Protein AF-A0A1S3QJK7-F1 (afdb_monomer)

pLDDT: mean 72.81, std 13.1, range [38.38, 88.44]

Foldseek 3Di:
DDQCDVVCCVPPLLVVLLVLLVCLLPDDPPPPPPDDVVSLLVSLVSCVVNVNLVVSVVVVVVSLVVSVVVLVVVLVPDDPVCSVVSVVVSVVSNVSSCVVVVVSVCSSVVVNVVVVVVVVVPD

Radius of gyration: 17.26 Å; Cα contacts (8 Å, |Δi|>4): 47; chains: 1; bounding box: 42×27×57 Å

Sequence (123 aa):
MNAMTEEDYRTTYWPNLEKAIDHLLIQNPMDHISISYEQIYSYVYKCVCQQHSELLYKDLMLKITTHLQQVSSDLQIVPQGNFIEYFNIALTQYTDALQCIVPVFIYMVCILMKCSSFEYSFH

Mean predicted aligned error: 9.98 Å

Secondary structure (DSSP, 8-state):
--PPPHHHIIIIIHHHHHHHHHHHHHS-TTS-----HHHHHHHHHHHHHTT-HHHHHHHHHHHHHHHHHHHHHHHHHS-TTTHHHHHHHHHHHHHHHHHHHHHHHHHHHHHHHHHHHHHTT--

Structure (mmCIF, N/CA/C/O backbone):
data_AF-A0A1S3QJK7-F1
#
_entry.id   AF-A0A1S3QJK7-F1
#
loop_
_atom_site.group_PDB
_atom_site.id
_atom_site.type_symbol
_atom_site.label_atom_id
_atom_site.label_alt_id
_atom_site.label_comp_id
_atom_site.label_asym_id
_atom_site.label_entity_id
_atom_site.label_seq_id
_atom_site.pdbx_PDB_ins_code
_atom_site.Cartn_x
_atom_site.Cartn_y
_atom_site.Cartn_z
_atom_site.occupancy
_atom_site.B_iso_or_equiv
_atom_site.auth_seq_id
_atom_site.auth_comp_id
_atom_site.auth_asym_id
_atom_site.auth_atom_id
_atom_site.pdbx_PDB_model_num
ATOM 1 N N . MET A 1 1 ? 22.756 -3.955 -20.286 1.00 39.00 1 MET A N 1
ATOM 2 C CA . MET A 1 1 ? 21.489 -3.377 -19.793 1.00 39.00 1 MET A CA 1
ATOM 3 C C . MET A 1 1 ? 21.049 -4.306 -18.674 1.00 39.00 1 MET A C 1
ATOM 5 O O . MET A 1 1 ? 20.713 -5.441 -18.976 1.00 39.00 1 MET A O 1
ATOM 9 N N . ASN A 1 2 ? 21.269 -3.931 -17.408 1.00 48.62 2 ASN A N 1
ATOM 10 C CA . ASN A 1 2 ? 21.102 -4.862 -16.284 1.00 48.62 2 ASN A CA 1
ATOM 11 C C . ASN A 1 2 ? 19.617 -5.191 -16.128 1.00 48.62 2 ASN A C 1
ATOM 13 O O . ASN A 1 2 ? 18.825 -4.318 -15.772 1.00 48.62 2 ASN A O 1
ATOM 17 N N . ALA A 1 3 ? 19.257 -6.429 -16.462 1.00 58.03 3 ALA A N 1
ATOM 18 C CA . ALA A 1 3 ? 17.964 -6.992 -16.125 1.00 58.03 3 ALA A CA 1
ATOM 19 C C . ALA A 1 3 ? 17.818 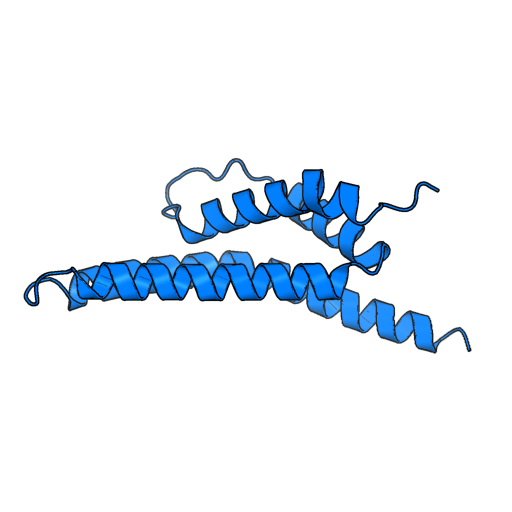-6.921 -14.602 1.00 58.03 3 ALA A C 1
ATOM 21 O O . ALA A 1 3 ? 18.713 -7.353 -13.876 1.00 58.03 3 ALA A O 1
ATOM 22 N N . MET A 1 4 ? 16.738 -6.304 -14.136 1.00 65.38 4 MET A N 1
ATOM 23 C CA . MET A 1 4 ? 16.419 -6.272 -12.715 1.00 65.38 4 MET A CA 1
ATOM 24 C C . MET A 1 4 ? 15.956 -7.677 -12.350 1.00 65.38 4 MET A C 1
ATOM 26 O O . MET A 1 4 ? 14.989 -8.174 -12.930 1.00 65.38 4 MET A O 1
ATOM 30 N N . THR A 1 5 ? 16.677 -8.343 -11.457 1.00 73.38 5 THR A N 1
ATOM 31 C CA . THR A 1 5 ? 16.279 -9.675 -11.004 1.00 73.38 5 THR A CA 1
ATOM 32 C C . THR A 1 5 ? 15.060 -9.560 -10.091 1.00 73.38 5 THR A C 1
ATOM 34 O O . THR A 1 5 ? 14.844 -8.541 -9.429 1.00 73.38 5 THR A O 1
ATOM 37 N N . GLU A 1 6 ? 14.259 -10.622 -10.020 1.00 67.44 6 GLU A N 1
ATOM 38 C CA . GLU A 1 6 ? 13.140 -10.703 -9.071 1.00 67.44 6 GLU A CA 1
ATOM 39 C C . GLU A 1 6 ? 13.619 -10.502 -7.617 1.00 67.44 6 GLU A C 1
ATOM 41 O O . GLU A 1 6 ? 12.903 -9.971 -6.767 1.00 67.44 6 GLU A O 1
ATOM 46 N N . GLU A 1 7 ? 14.868 -10.870 -7.333 1.00 76.19 7 GLU A N 1
ATOM 47 C CA . GLU A 1 7 ? 15.509 -10.675 -6.035 1.00 76.19 7 GLU A CA 1
ATOM 48 C C . GLU A 1 7 ? 15.737 -9.189 -5.717 1.00 76.19 7 GLU A C 1
ATOM 50 O O . GLU A 1 7 ? 15.391 -8.741 -4.622 1.00 76.19 7 GLU A O 1
ATOM 55 N N . ASP A 1 8 ? 16.205 -8.389 -6.681 1.00 77.81 8 ASP A N 1
ATOM 56 C CA . ASP A 1 8 ? 16.309 -6.933 -6.520 1.00 77.81 8 ASP A CA 1
ATOM 57 C C . ASP A 1 8 ? 14.927 -6.311 -6.284 1.00 77.81 8 ASP A C 1
ATOM 59 O O . ASP A 1 8 ? 14.767 -5.448 -5.413 1.00 77.81 8 ASP A O 1
ATOM 63 N N . TYR A 1 9 ? 13.905 -6.778 -7.017 1.00 79.44 9 TYR A N 1
ATOM 64 C CA . TYR A 1 9 ? 12.518 -6.351 -6.818 1.00 79.44 9 TYR A CA 1
ATOM 65 C C . TYR A 1 9 ? 12.068 -6.570 -5.371 1.00 79.44 9 TYR A C 1
ATOM 67 O O . TYR A 1 9 ? 11.653 -5.614 -4.713 1.00 79.44 9 TYR A O 1
ATOM 75 N N . ARG A 1 10 ? 12.209 -7.795 -4.854 1.00 77.94 10 ARG A N 1
ATOM 76 C CA . ARG A 1 10 ? 11.738 -8.167 -3.509 1.00 77.94 10 ARG A CA 1
ATOM 77 C C . ARG A 1 10 ? 12.536 -7.517 -2.384 1.00 77.94 10 ARG A C 1
ATOM 79 O O . ARG A 1 10 ? 11.975 -7.253 -1.326 1.00 77.94 10 ARG A O 1
ATOM 86 N N . THR A 1 11 ? 13.827 -7.274 -2.587 1.00 79.38 11 THR A N 1
ATOM 87 C CA . THR A 1 11 ? 14.719 -6.771 -1.528 1.00 79.38 11 THR A CA 1
ATOM 88 C C . THR A 1 11 ? 14.808 -5.251 -1.487 1.00 79.38 11 THR A C 1
ATOM 90 O O . THR A 1 11 ? 14.997 -4.680 -0.414 1.00 79.38 11 THR A O 1
ATOM 93 N N . THR A 1 12 ? 14.656 -4.587 -2.635 1.00 78.19 12 THR A N 1
ATOM 94 C CA . THR A 1 12 ? 14.967 -3.158 -2.763 1.00 78.19 12 THR A CA 1
ATOM 95 C C . THR A 1 12 ? 13.778 -2.342 -3.248 1.00 78.19 12 THR A C 1
ATOM 97 O O . THR A 1 12 ? 13.494 -1.288 -2.687 1.00 78.19 12 THR A O 1
ATOM 100 N N . TYR A 1 13 ? 13.054 -2.792 -4.271 1.00 78.25 13 TYR A N 1
ATOM 101 C CA . TYR A 1 13 ? 12.014 -1.963 -4.891 1.00 78.25 13 TYR A CA 1
ATOM 102 C C . TYR A 1 13 ? 10.671 -2.085 -4.174 1.00 78.25 13 TYR A C 1
ATOM 104 O O . TYR A 1 13 ? 10.114 -1.072 -3.747 1.00 78.25 13 TYR A O 1
ATOM 112 N N . TRP A 1 14 ? 10.188 -3.315 -3.991 1.00 81.88 14 TRP A N 1
ATOM 113 C CA . TRP A 1 14 ? 8.925 -3.591 -3.317 1.00 81.88 14 TRP A CA 1
ATOM 114 C C . TRP A 1 14 ? 8.898 -3.064 -1.876 1.00 81.88 14 TRP A C 1
ATOM 116 O O . TRP A 1 14 ? 7.974 -2.321 -1.577 1.00 81.88 14 TRP A O 1
ATOM 126 N N . PRO A 1 15 ? 9.900 -3.292 -1.002 1.00 83.88 15 PRO A N 1
ATOM 127 C CA . PRO A 1 15 ? 9.832 -2.816 0.384 1.00 83.88 15 PRO A CA 1
ATOM 128 C C . PRO A 1 15 ? 9.786 -1.289 0.505 1.00 83.88 15 PRO A C 1
ATOM 130 O O . PRO A 1 15 ? 9.200 -0.753 1.442 1.00 83.88 15 PRO A O 1
ATOM 133 N N . ASN A 1 16 ? 10.409 -0.568 -0.432 1.00 82.06 16 ASN A N 1
ATOM 134 C CA . ASN A 1 16 ? 10.358 0.894 -0.466 1.00 82.06 16 ASN A CA 1
ATOM 135 C C . ASN A 1 16 ? 8.992 1.400 -0.952 1.00 82.06 16 ASN A C 1
ATOM 137 O O . ASN A 1 16 ? 8.459 2.353 -0.384 1.00 82.06 16 ASN A O 1
ATOM 141 N N . LEU A 1 17 ? 8.413 0.744 -1.963 1.00 79.50 17 LEU A N 1
ATOM 142 C CA . LEU A 1 17 ? 7.039 0.984 -2.414 1.00 79.50 17 LEU A CA 1
ATOM 143 C C . LEU A 1 17 ? 6.036 0.672 -1.301 1.00 79.50 17 LEU A C 1
ATOM 145 O O . LEU A 1 17 ? 5.197 1.506 -0.984 1.00 79.50 17 LEU A O 1
ATOM 149 N N . GLU A 1 18 ? 6.162 -0.492 -0.674 1.00 82.38 18 GLU A N 1
ATOM 150 C CA . GLU A 1 18 ? 5.304 -0.965 0.405 1.00 82.38 18 GLU A CA 1
ATOM 151 C C . GLU A 1 18 ? 5.316 0.005 1.582 1.00 82.38 18 GLU A C 1
ATOM 153 O O . GLU A 1 18 ? 4.250 0.416 2.026 1.00 82.38 18 GLU A O 1
ATOM 158 N N . LYS A 1 19 ? 6.499 0.449 2.029 1.00 81.12 19 LYS A N 1
ATOM 159 C CA . LYS A 1 19 ? 6.608 1.484 3.065 1.00 81.12 19 LYS A CA 1
ATOM 160 C C . LYS A 1 19 ? 5.910 2.770 2.649 1.00 81.12 19 LYS A C 1
ATOM 162 O O . LYS A 1 19 ? 5.209 3.362 3.460 1.00 81.12 19 LYS A O 1
ATOM 167 N N . ALA A 1 20 ? 6.082 3.206 1.403 1.00 78.94 20 ALA A N 1
ATOM 168 C CA . ALA A 1 20 ? 5.413 4.406 0.921 1.00 78.94 20 ALA A CA 1
ATOM 169 C C . ALA A 1 20 ? 3.883 4.262 0.948 1.00 78.94 20 ALA A C 1
ATOM 171 O O . ALA A 1 20 ? 3.188 5.183 1.365 1.00 78.94 20 ALA A O 1
ATOM 172 N N . ILE A 1 21 ? 3.365 3.099 0.558 1.00 79.50 21 ILE A N 1
ATOM 173 C CA . ILE A 1 21 ? 1.933 2.787 0.585 1.00 79.50 21 ILE A CA 1
ATOM 174 C C . ILE A 1 21 ? 1.420 2.678 2.022 1.00 79.50 21 ILE A C 1
ATOM 176 O O . ILE A 1 21 ? 0.358 3.211 2.314 1.00 79.50 21 ILE A O 1
ATOM 180 N N . ASP A 1 22 ? 2.172 2.050 2.927 1.00 80.94 22 ASP A N 1
ATOM 181 C CA . ASP A 1 22 ? 1.844 2.005 4.356 1.00 80.94 22 ASP A CA 1
ATOM 182 C C . ASP A 1 22 ? 1.750 3.407 4.943 1.00 80.94 22 ASP A C 1
ATOM 184 O O . ASP A 1 22 ? 0.790 3.726 5.637 1.00 80.94 22 ASP A O 1
ATOM 188 N N . HIS A 1 23 ? 2.711 4.269 4.616 1.00 77.44 23 HIS A N 1
ATOM 189 C CA . HIS A 1 23 ? 2.660 5.670 5.004 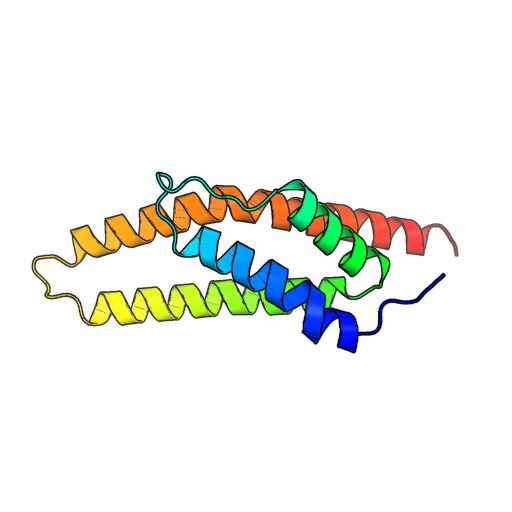1.00 77.44 23 HIS A CA 1
ATOM 190 C C . HIS A 1 23 ? 1.411 6.362 4.449 1.00 77.44 23 HIS A C 1
ATOM 192 O O . HIS A 1 23 ? 0.746 7.059 5.202 1.00 77.44 23 HIS A O 1
ATOM 198 N N . LEU A 1 24 ? 1.036 6.129 3.187 1.00 75.19 24 LEU A N 1
ATOM 199 C CA . LEU A 1 24 ? -0.196 6.686 2.612 1.00 75.19 24 LEU A CA 1
ATOM 200 C C . LEU A 1 24 ? -1.473 6.146 3.276 1.00 75.19 24 LEU A C 1
ATOM 202 O O . LEU A 1 24 ? -2.437 6.890 3.401 1.00 75.19 24 LEU A O 1
ATOM 206 N N . LEU A 1 25 ? -1.491 4.873 3.683 1.00 72.44 25 LEU A N 1
ATOM 207 C CA . LEU A 1 25 ? -2.642 4.216 4.316 1.00 72.44 25 LEU A CA 1
ATOM 208 C C . LEU A 1 25 ? -2.802 4.576 5.800 1.00 72.44 25 LEU A C 1
ATOM 210 O O . LEU A 1 25 ? -3.915 4.551 6.315 1.00 72.44 25 LEU A O 1
ATOM 214 N N . ILE A 1 26 ? -1.699 4.864 6.496 1.00 73.38 26 ILE A N 1
ATOM 215 C CA . ILE A 1 26 ? -1.675 5.073 7.951 1.00 73.38 26 ILE A CA 1
ATOM 216 C C . ILE A 1 26 ? -1.571 6.562 8.311 1.00 73.38 26 ILE A C 1
ATOM 218 O O . ILE A 1 26 ? -2.091 6.971 9.352 1.00 73.38 26 ILE A O 1
ATOM 222 N N . GLN A 1 27 ? -0.890 7.389 7.507 1.00 63.25 27 GLN A N 1
ATOM 223 C CA . GLN A 1 27 ? -0.687 8.793 7.868 1.00 63.25 27 GLN A CA 1
ATOM 224 C C . GLN A 1 27 ? -1.914 9.656 7.606 1.00 63.25 27 GLN A C 1
ATOM 226 O O . GLN A 1 27 ? -2.553 9.633 6.560 1.00 63.25 27 GLN A O 1
ATOM 231 N N . ASN A 1 28 ? -2.171 10.497 8.601 1.00 52.28 28 ASN A N 1
ATOM 232 C CA . ASN A 1 28 ? -3.133 11.578 8.559 1.00 52.28 28 ASN A CA 1
ATOM 233 C C . ASN A 1 28 ? -2.643 12.641 7.546 1.00 52.28 28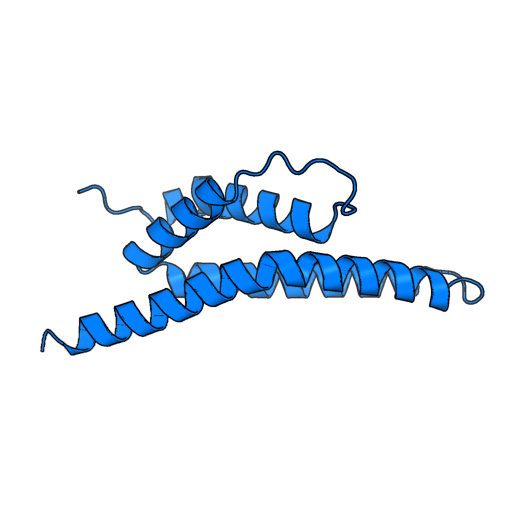 ASN A C 1
ATOM 235 O O . ASN A 1 28 ? -1.455 12.974 7.587 1.00 52.28 28 ASN A O 1
ATOM 239 N N . PRO A 1 29 ? -3.504 13.223 6.687 1.00 48.22 29 PRO A N 1
ATOM 240 C CA . PRO A 1 29 ? -3.141 14.216 5.658 1.00 48.22 29 PRO A CA 1
ATOM 241 C C . PRO A 1 29 ? -2.346 15.451 6.134 1.00 48.22 29 PRO A C 1
ATOM 243 O O . PRO A 1 29 ? -1.868 16.232 5.314 1.00 48.22 29 PRO A O 1
ATOM 246 N N . MET A 1 30 ? -2.201 15.647 7.447 1.00 48.66 30 MET A N 1
ATOM 247 C CA . MET A 1 30 ? -1.444 16.739 8.064 1.00 48.66 30 MET A CA 1
ATOM 248 C C . MET A 1 30 ? 0.057 16.463 8.229 1.00 48.66 30 MET A C 1
ATOM 250 O O . MET A 1 30 ? 0.822 17.416 8.393 1.00 48.66 30 MET A O 1
ATOM 254 N N . ASP A 1 31 ? 0.500 15.204 8.184 1.00 52.03 31 ASP A N 1
ATOM 255 C CA . ASP A 1 31 ? 1.929 14.896 8.216 1.00 52.03 31 ASP A CA 1
ATOM 256 C C . ASP A 1 31 ? 2.526 15.151 6.829 1.00 52.03 31 ASP A C 1
ATOM 258 O O . ASP A 1 31 ? 2.113 14.557 5.836 1.00 52.03 31 ASP A O 1
ATOM 262 N N . HIS A 1 32 ? 3.507 16.054 6.747 1.00 48.62 32 HIS A N 1
ATOM 263 C CA . HIS A 1 32 ? 4.249 16.314 5.516 1.00 48.62 32 HIS A CA 1
ATOM 264 C C . HIS A 1 32 ? 4.920 15.022 5.031 1.00 48.62 32 HIS A C 1
ATOM 266 O O . HIS A 1 32 ? 5.976 14.614 5.521 1.00 48.62 32 HIS A O 1
ATOM 272 N N . ILE A 1 33 ? 4.296 14.385 4.044 1.00 53.94 33 ILE A N 1
ATOM 273 C CA . ILE A 1 33 ? 4.820 13.207 3.368 1.00 53.94 33 ILE A CA 1
ATOM 274 C C . ILE A 1 33 ? 6.147 13.604 2.706 1.00 53.94 33 ILE A C 1
ATOM 276 O O . ILE A 1 33 ? 6.175 14.314 1.706 1.00 53.94 33 ILE A O 1
ATOM 280 N N . SER A 1 34 ? 7.268 13.126 3.252 1.00 53.88 34 SER A N 1
ATOM 281 C CA . SER A 1 34 ? 8.592 13.241 2.611 1.00 53.88 34 SER A CA 1
ATOM 282 C C . SER A 1 34 ? 8.805 12.186 1.518 1.00 53.88 34 SER A C 1
ATOM 284 O O . SER A 1 34 ? 9.921 11.984 1.041 1.00 53.88 34 SER A O 1
ATOM 286 N N . ILE A 1 35 ? 7.745 11.482 1.114 1.00 61.06 35 ILE A N 1
ATOM 287 C CA . ILE A 1 35 ? 7.798 10.538 0.004 1.00 61.06 35 ILE A CA 1
ATOM 288 C C . ILE A 1 35 ? 7.678 11.329 -1.293 1.00 61.06 35 ILE A C 1
ATOM 290 O O . ILE A 1 35 ? 6.656 11.941 -1.595 1.00 61.06 35 ILE A O 1
ATOM 294 N N . SER A 1 36 ? 8.747 11.302 -2.080 1.00 69.62 36 SER A N 1
ATOM 295 C CA . SER A 1 36 ? 8.753 11.907 -3.406 1.00 69.62 36 SER A CA 1
ATOM 296 C C . SER A 1 36 ? 7.914 11.046 -4.352 1.00 69.62 36 SER A C 1
ATOM 298 O O . SER A 1 36 ? 8.318 9.934 -4.692 1.00 69.62 36 SER A O 1
ATOM 300 N N . TYR A 1 37 ? 6.769 11.556 -4.814 1.00 68.12 37 TYR A N 1
ATOM 301 C CA . TYR A 1 37 ? 5.935 10.883 -5.822 1.00 68.12 37 TYR A CA 1
ATOM 302 C C . TYR A 1 37 ? 6.747 10.452 -7.055 1.00 68.12 37 TYR A C 1
ATOM 304 O O . TYR A 1 37 ? 6.534 9.368 -7.592 1.00 68.12 37 TYR A O 1
ATOM 312 N N . GLU A 1 38 ? 7.745 11.244 -7.455 1.00 69.62 38 GLU A N 1
ATOM 313 C CA . GLU A 1 38 ? 8.682 10.912 -8.537 1.00 69.62 38 GLU A CA 1
ATOM 314 C C . GLU A 1 38 ? 9.430 9.588 -8.317 1.00 69.62 38 GLU A C 1
ATOM 316 O O . GLU A 1 38 ? 9.665 8.843 -9.272 1.00 69.62 38 GLU A O 1
ATOM 321 N N . GLN A 1 39 ? 9.777 9.258 -7.068 1.00 71.94 39 GLN A N 1
ATOM 322 C CA . GLN A 1 39 ? 10.424 7.987 -6.744 1.00 71.94 39 GLN A CA 1
ATOM 323 C C . GLN A 1 39 ? 9.449 6.818 -6.872 1.00 71.94 39 GLN A C 1
ATOM 325 O O . GLN A 1 39 ? 9.816 5.804 -7.463 1.00 71.94 39 GLN A O 1
ATOM 330 N N . ILE A 1 40 ? 8.204 6.974 -6.404 1.00 76.56 40 ILE A N 1
ATOM 331 C CA . ILE A 1 40 ? 7.156 5.953 -6.574 1.00 76.56 40 ILE A CA 1
ATOM 332 C C . ILE A 1 40 ? 6.954 5.668 -8.066 1.00 76.56 40 ILE A C 1
ATOM 334 O O . ILE A 1 40 ? 7.035 4.514 -8.487 1.00 76.56 40 ILE A O 1
ATOM 338 N N . TYR A 1 41 ? 6.783 6.711 -8.885 1.00 74.44 41 TYR A N 1
ATOM 339 C CA . TYR A 1 41 ? 6.628 6.556 -10.334 1.00 74.44 41 TYR A CA 1
ATOM 340 C C . TYR A 1 41 ? 7.850 5.899 -10.985 1.00 74.44 41 TYR A C 1
ATOM 342 O O . TYR A 1 41 ? 7.695 5.016 -11.828 1.00 74.44 41 TYR A O 1
ATOM 350 N N . SER A 1 42 ? 9.062 6.269 -10.564 1.00 77.31 42 SER A N 1
ATOM 351 C CA . SER A 1 42 ? 10.303 5.672 -11.075 1.00 77.31 42 SER A CA 1
ATOM 352 C C . SER A 1 42 ? 10.418 4.182 -10.741 1.00 77.31 42 SER A C 1
ATOM 354 O O . SER A 1 42 ? 10.848 3.394 -11.586 1.00 77.31 42 SER A O 1
ATOM 356 N N . TYR A 1 43 ? 10.034 3.776 -9.528 1.00 76.62 43 TYR A N 1
ATOM 357 C CA . TYR A 1 43 ? 10.041 2.370 -9.121 1.00 76.62 43 TYR A CA 1
ATOM 358 C C . TYR A 1 43 ? 8.988 1.560 -9.866 1.00 76.62 43 TYR A C 1
ATOM 360 O O . TYR A 1 43 ? 9.309 0.497 -10.398 1.00 76.62 43 TYR A O 1
ATOM 368 N N . VAL A 1 44 ? 7.774 2.094 -9.985 1.00 76.12 44 VAL A N 1
ATOM 369 C CA . VAL A 1 44 ? 6.698 1.481 -10.767 1.00 76.12 44 VAL A CA 1
ATOM 370 C C . VAL A 1 44 ? 7.130 1.278 -12.219 1.00 76.12 44 VAL A C 1
ATOM 372 O O . VAL A 1 44 ? 7.025 0.169 -12.738 1.00 76.12 44 VAL A O 1
ATOM 375 N N . TYR A 1 45 ? 7.684 2.311 -12.857 1.00 74.75 45 TYR A N 1
ATOM 376 C CA . TYR A 1 45 ? 8.156 2.233 -14.239 1.00 74.75 45 TYR A CA 1
ATOM 377 C C . TYR A 1 45 ? 9.208 1.133 -14.426 1.00 74.75 45 TYR A C 1
ATOM 379 O O . TYR A 1 45 ? 9.087 0.306 -15.329 1.00 74.75 45 TYR A O 1
ATOM 387 N N . LYS A 1 46 ? 10.204 1.064 -13.532 1.00 76.25 46 LYS A N 1
ATOM 388 C CA . LYS A 1 46 ? 11.230 0.011 -13.565 1.00 76.25 46 LYS A CA 1
ATOM 389 C C . LYS A 1 46 ? 10.632 -1.390 -13.415 1.00 76.25 46 LYS A C 1
ATOM 391 O O . LYS A 1 46 ? 11.023 -2.275 -14.168 1.00 76.25 46 LYS A O 1
ATOM 396 N N . CYS A 1 47 ? 9.677 -1.584 -12.505 1.00 73.75 47 CYS A N 1
ATOM 397 C CA . CYS A 1 47 ? 9.028 -2.884 -12.307 1.00 73.75 47 CYS A CA 1
ATOM 398 C C . CYS A 1 47 ? 8.216 -3.311 -13.540 1.00 73.75 47 CYS A C 1
ATOM 400 O O . CYS A 1 47 ? 8.254 -4.479 -13.928 1.00 73.75 47 CYS A O 1
ATOM 402 N N . VAL A 1 48 ? 7.528 -2.370 -14.197 1.00 71.81 48 VAL A N 1
ATOM 403 C CA . VAL A 1 48 ? 6.734 -2.660 -15.401 1.00 71.81 48 VAL A CA 1
ATOM 404 C C . VAL A 1 48 ? 7.622 -2.956 -16.612 1.00 71.81 48 VAL A C 1
ATOM 406 O O . VAL A 1 48 ? 7.384 -3.943 -17.303 1.00 71.81 48 VAL A O 1
ATOM 409 N N . CYS A 1 49 ? 8.686 -2.177 -16.840 1.00 69.31 49 CYS A N 1
ATOM 410 C CA . CYS A 1 49 ? 9.639 -2.436 -17.928 1.00 69.31 49 CYS A CA 1
ATOM 411 C C . CYS A 1 49 ? 10.345 -3.795 -17.818 1.00 69.31 49 CYS A C 1
ATOM 413 O O . CYS A 1 49 ? 10.856 -4.293 -18.814 1.00 69.31 49 CYS A O 1
ATOM 415 N N . GLN A 1 50 ? 10.399 -4.377 -16.620 1.00 69.25 50 GLN A N 1
ATOM 416 C CA . GLN A 1 50 ? 11.081 -5.641 -16.341 1.00 69.25 50 GLN A CA 1
ATOM 417 C C . GLN A 1 50 ? 10.095 -6.823 -16.233 1.00 69.25 50 GLN A C 1
ATOM 419 O O . GLN A 1 50 ? 10.460 -7.841 -15.662 1.00 69.25 50 GLN A O 1
ATOM 424 N N . GLN A 1 51 ? 8.851 -6.697 -16.722 1.00 69.62 51 GLN A N 1
ATOM 425 C CA . GLN A 1 51 ? 7.793 -7.731 -16.666 1.00 69.62 51 GLN A CA 1
ATOM 426 C C . GLN A 1 51 ? 7.366 -8.186 -15.248 1.00 69.62 51 GLN A C 1
ATOM 428 O O . GLN A 1 51 ? 6.706 -9.207 -15.092 1.00 69.62 51 GLN A O 1
ATOM 433 N N . HIS A 1 52 ? 7.654 -7.409 -14.197 1.00 72.25 52 HIS A N 1
ATOM 434 C CA . HIS A 1 52 ? 7.230 -7.707 -12.814 1.00 72.25 52 HIS A CA 1
ATOM 435 C C . HIS A 1 52 ? 5.910 -7.015 -12.429 1.00 72.25 52 HIS A C 1
ATOM 437 O O . HIS A 1 52 ? 5.568 -6.873 -11.256 1.00 72.25 52 HIS A O 1
ATOM 443 N N . SER A 1 53 ? 5.162 -6.538 -13.418 1.00 71.00 53 SER A N 1
ATOM 444 C CA . SER A 1 53 ? 3.937 -5.764 -13.236 1.00 71.00 53 SER A CA 1
ATOM 445 C C . SER A 1 53 ? 2.801 -6.562 -12.594 1.00 71.00 53 SER A C 1
ATOM 447 O O . SER A 1 53 ? 2.095 -6.022 -11.743 1.00 71.00 53 SER A O 1
ATOM 449 N N . GLU A 1 54 ? 2.639 -7.836 -12.958 1.00 74.12 54 GLU A N 1
ATOM 450 C CA . GLU A 1 54 ? 1.638 -8.723 -12.351 1.00 74.12 54 GLU A CA 1
ATOM 451 C C . GLU A 1 54 ? 1.936 -8.987 -10.873 1.00 74.12 54 GLU A C 1
ATOM 453 O O . GLU A 1 54 ? 1.031 -8.942 -10.038 1.00 74.12 54 GLU A O 1
ATOM 458 N N . LEU A 1 55 ? 3.212 -9.215 -10.544 1.00 79.12 55 LEU A N 1
ATOM 459 C CA . LEU A 1 55 ? 3.663 -9.419 -9.170 1.00 79.12 55 LEU A CA 1
ATOM 460 C C . LEU A 1 55 ? 3.410 -8.161 -8.334 1.00 79.12 55 LEU A C 1
ATOM 462 O O . LEU A 1 55 ? 2.793 -8.247 -7.278 1.00 79.12 55 LEU A O 1
ATOM 466 N N . LEU A 1 56 ? 3.780 -6.993 -8.864 1.00 79.62 56 LEU A N 1
ATOM 467 C CA . LEU A 1 56 ? 3.549 -5.706 -8.215 1.00 79.62 56 LEU A CA 1
ATOM 468 C C . LEU A 1 56 ? 2.058 -5.421 -8.000 1.00 79.62 56 LEU A C 1
ATOM 470 O O . LEU A 1 56 ? 1.673 -4.986 -6.918 1.00 79.62 56 LEU A O 1
ATOM 474 N N . TYR A 1 57 ? 1.198 -5.732 -8.974 1.00 79.12 57 TYR A N 1
ATOM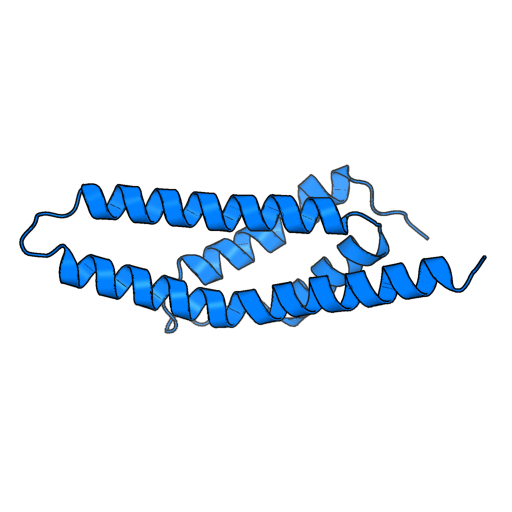 475 C CA . TYR A 1 57 ? -0.252 -5.611 -8.798 1.00 79.12 57 TYR A CA 1
ATOM 476 C C . TYR A 1 57 ? -0.784 -6.562 -7.716 1.00 79.12 57 TYR A C 1
ATOM 478 O O . TYR A 1 57 ? -1.598 -6.159 -6.883 1.00 79.12 57 TYR A O 1
ATOM 486 N N . LYS A 1 58 ? -0.310 -7.813 -7.695 1.00 82.38 58 LYS A N 1
ATOM 487 C CA . LYS A 1 58 ? -0.714 -8.816 -6.703 1.00 82.38 58 LYS A CA 1
ATOM 488 C C . LYS A 1 58 ? -0.291 -8.422 -5.288 1.00 82.38 58 LYS A C 1
ATOM 490 O O . LYS A 1 58 ? -1.117 -8.497 -4.379 1.00 82.38 58 LYS A O 1
ATOM 495 N N . ASP A 1 59 ? 0.956 -7.996 -5.109 1.00 84.62 59 ASP A N 1
ATOM 496 C CA . ASP A 1 59 ? 1.488 -7.582 -3.810 1.00 84.62 59 ASP A CA 1
ATOM 497 C C . ASP A 1 59 ? 0.741 -6.342 -3.290 1.00 84.62 59 ASP A C 1
ATOM 499 O O . ASP A 1 59 ? 0.359 -6.267 -2.121 1.00 84.62 59 ASP A O 1
ATOM 503 N N . LEU A 1 60 ? 0.427 -5.402 -4.183 1.00 82.06 60 LEU A N 1
ATOM 504 C CA . LEU A 1 60 ? -0.326 -4.192 -3.867 1.00 82.06 60 LEU A CA 1
ATOM 505 C C . LEU A 1 60 ? -1.788 -4.482 -3.493 1.00 82.06 60 LEU A C 1
ATOM 507 O O . LEU A 1 60 ? -2.290 -3.965 -2.492 1.00 82.06 60 LEU A O 1
ATOM 511 N N . MET A 1 61 ? -2.460 -5.360 -4.242 1.00 83.50 61 MET A N 1
ATOM 512 C CA . MET A 1 61 ? -3.800 -5.856 -3.907 1.00 83.50 61 MET A CA 1
ATOM 513 C C . MET A 1 61 ? -3.817 -6.568 -2.552 1.00 83.50 61 MET A C 1
ATOM 515 O O . MET A 1 61 ? -4.713 -6.329 -1.736 1.00 83.50 61 MET A O 1
ATOM 519 N N . LEU A 1 62 ? -2.818 -7.417 -2.290 1.00 87.25 62 LEU A N 1
ATOM 520 C CA . LEU A 1 62 ? -2.669 -8.106 -1.011 1.00 87.25 62 LEU A CA 1
ATOM 521 C C . LEU A 1 62 ? -2.491 -7.100 0.129 1.00 87.25 62 LEU A C 1
ATOM 523 O O . LEU A 1 62 ? -3.136 -7.242 1.169 1.00 87.25 62 LEU A O 1
ATOM 527 N N . LYS A 1 63 ? -1.679 -6.060 -0.080 1.00 85.69 63 LYS A N 1
ATOM 528 C CA . LYS A 1 63 ? -1.423 -5.018 0.915 1.00 85.69 63 LYS A CA 1
ATOM 529 C C . LYS A 1 63 ? -2.688 -4.249 1.292 1.00 85.69 63 LYS A C 1
ATOM 531 O O . LYS A 1 63 ? -3.000 -4.149 2.477 1.00 85.69 63 LYS A O 1
ATOM 536 N N . ILE A 1 64 ? -3.458 -3.785 0.304 1.00 84.06 64 ILE A N 1
ATOM 537 C CA . ILE A 1 64 ? -4.733 -3.085 0.549 1.00 84.06 64 ILE A CA 1
ATOM 538 C C . ILE A 1 64 ? -5.731 -3.999 1.260 1.00 84.06 64 ILE A C 1
ATOM 540 O O . ILE A 1 64 ? -6.382 -3.581 2.216 1.00 84.06 64 ILE A O 1
ATOM 544 N N . THR A 1 65 ? -5.841 -5.253 0.816 1.00 86.19 65 THR A N 1
ATOM 545 C CA . THR A 1 65 ? -6.773 -6.218 1.415 1.00 86.19 65 THR A CA 1
ATOM 546 C C . THR A 1 65 ? -6.407 -6.499 2.873 1.00 86.19 65 THR A C 1
ATOM 548 O O . THR A 1 65 ? -7.280 -6.499 3.737 1.00 86.19 65 THR A O 1
ATOM 551 N N . THR A 1 66 ? -5.114 -6.672 3.159 1.00 88.44 66 THR A N 1
ATOM 552 C CA . THR A 1 66 ? -4.598 -6.896 4.519 1.00 88.44 66 THR A CA 1
ATOM 553 C C . THR A 1 66 ? -4.856 -5.682 5.408 1.00 88.44 66 THR A C 1
ATOM 555 O O . THR A 1 66 ? -5.314 -5.832 6.537 1.00 88.44 66 THR A O 1
ATOM 558 N N . HIS A 1 67 ? -4.631 -4.470 4.893 1.00 87.06 67 HIS A N 1
ATOM 559 C CA . HIS A 1 67 ? -4.913 -3.242 5.631 1.00 87.06 67 HIS A CA 1
ATOM 560 C C . HIS A 1 67 ? -6.407 -3.112 5.971 1.00 87.06 67 HIS A C 1
ATOM 562 O O . HIS A 1 67 ? -6.751 -2.861 7.122 1.00 87.06 67 HIS A O 1
ATOM 568 N N . LEU A 1 68 ? -7.307 -3.372 5.017 1.00 84.94 68 LEU A N 1
ATOM 569 C CA . LEU A 1 68 ? -8.753 -3.376 5.276 1.00 84.94 68 LEU A CA 1
ATOM 570 C C . LEU A 1 68 ? -9.168 -4.430 6.311 1.00 84.94 68 LEU A C 1
ATOM 572 O O . LEU A 1 68 ? -10.037 -4.167 7.142 1.00 84.94 68 LEU A O 1
ATOM 576 N N . GLN A 1 69 ? -8.553 -5.614 6.285 1.00 88.00 69 GLN A N 1
ATOM 577 C CA . GLN A 1 69 ? -8.789 -6.650 7.294 1.00 88.00 69 GLN A CA 1
ATOM 578 C C . GLN A 1 69 ? -8.330 -6.206 8.686 1.00 88.00 69 GLN A C 1
ATOM 580 O O . GLN A 1 69 ? -9.036 -6.458 9.667 1.00 88.00 69 GLN A O 1
ATOM 585 N N . GLN A 1 70 ? -7.190 -5.517 8.775 1.00 87.19 70 GLN A N 1
ATOM 586 C CA . GLN A 1 70 ? -6.702 -4.950 10.029 1.00 87.19 70 GLN A CA 1
ATOM 587 C C . GLN A 1 70 ? -7.658 -3.874 10.549 1.00 87.19 70 GLN A C 1
ATOM 589 O O . GLN A 1 70 ? -8.135 -3.992 11.672 1.00 87.19 70 GLN A O 1
ATOM 594 N N . VAL A 1 71 ? -8.044 -2.910 9.706 1.00 86.31 71 VAL A N 1
ATOM 595 C CA . VAL A 1 71 ? -9.021 -1.864 10.055 1.00 86.31 71 VAL A CA 1
ATOM 596 C C . VAL A 1 71 ? -10.345 -2.478 10.514 1.00 86.31 71 VAL A C 1
ATOM 598 O O . VAL A 1 71 ? -10.906 -2.069 11.528 1.00 86.31 71 VAL A O 1
ATOM 601 N N . SER A 1 72 ? -10.837 -3.508 9.820 1.00 86.81 72 SER A N 1
ATOM 602 C CA . SER A 1 72 ? -12.046 -4.228 10.233 1.00 86.81 72 SER A CA 1
ATOM 603 C C . SER A 1 72 ? -11.886 -4.909 11.593 1.00 86.81 72 SER A C 1
ATOM 605 O O . SER A 1 72 ? -12.858 -4.975 12.343 1.00 86.81 72 SER A O 1
ATOM 607 N N . SER A 1 73 ? -10.705 -5.446 11.899 1.00 88.31 73 SER A N 1
ATOM 608 C CA . SER A 1 73 ? -10.423 -6.090 13.187 1.00 88.31 73 SER A CA 1
ATOM 609 C C . SER A 1 73 ? -10.342 -5.055 14.307 1.00 88.31 73 SER A C 1
ATOM 611 O O . SER A 1 73 ? -10.944 -5.246 15.361 1.00 88.31 73 SER A O 1
ATOM 613 N N . ASP A 1 74 ? -9.690 -3.921 14.052 1.00 85.19 74 ASP A N 1
ATOM 614 C CA . ASP A 1 74 ? -9.580 -2.813 15.001 1.00 85.19 74 ASP A CA 1
ATOM 615 C C . ASP A 1 74 ? -10.967 -2.245 15.338 1.00 85.19 74 ASP A C 1
ATOM 617 O O . ASP A 1 74 ? -11.291 -2.029 16.506 1.00 85.19 74 ASP A O 1
ATOM 621 N N . LEU A 1 75 ? -11.841 -2.109 14.333 1.00 83.12 75 LEU A N 1
ATOM 622 C CA . LEU A 1 75 ? -13.225 -1.661 14.507 1.00 83.12 75 LEU A CA 1
ATOM 623 C C . LEU A 1 75 ? -14.090 -2.629 15.327 1.00 83.12 75 LEU A C 1
ATOM 625 O O . LEU A 1 75 ? -15.014 -2.180 16.005 1.00 83.12 75 LEU A O 1
ATOM 629 N N . GLN A 1 76 ? -13.807 -3.936 15.308 1.00 83.56 76 GLN A N 1
ATOM 630 C CA . GLN A 1 76 ? -14.531 -4.919 16.130 1.00 83.56 76 GLN A CA 1
ATOM 631 C C . GLN A 1 76 ? -14.200 -4.811 17.626 1.00 83.56 76 GLN A C 1
ATOM 633 O O . GLN A 1 76 ? -14.989 -5.259 18.458 1.00 83.56 76 GLN A O 1
ATOM 638 N N . ILE A 1 77 ? -13.056 -4.215 17.974 1.00 86.06 77 ILE A N 1
ATOM 639 C CA . ILE A 1 77 ? -12.604 -4.030 19.361 1.00 86.06 77 ILE A CA 1
ATOM 640 C C . ILE A 1 77 ? -13.190 -2.734 19.960 1.00 86.06 77 ILE A C 1
ATOM 642 O O . ILE A 1 77 ? -13.213 -2.558 21.181 1.00 86.06 77 ILE A O 1
ATOM 646 N N . VAL A 1 78 ? -13.708 -1.830 19.119 1.00 82.06 78 VAL A N 1
ATOM 647 C CA . VAL A 1 78 ? -14.258 -0.540 19.551 1.00 82.06 78 VAL A CA 1
ATOM 648 C C . VAL A 1 78 ? -15.573 -0.734 20.325 1.00 82.06 78 VAL A C 1
ATOM 650 O O . VAL A 1 78 ? -16.485 -1.415 19.852 1.00 82.06 78 VAL A O 1
ATOM 653 N N . PRO A 1 79 ? -15.733 -0.103 21.505 1.00 79.12 79 PRO A N 1
ATOM 654 C CA . PRO A 1 79 ? -16.986 -0.151 22.254 1.00 79.12 79 PRO A CA 1
ATOM 655 C C . PRO A 1 79 ? -18.149 0.483 21.470 1.00 79.12 79 PRO A C 1
ATOM 657 O O . PRO A 1 79 ? -17.991 1.528 20.839 1.00 79.12 79 PRO A O 1
ATOM 660 N N . GLN A 1 80 ? -19.347 -0.114 21.566 1.00 72.44 80 GLN A N 1
ATOM 661 C CA . GLN A 1 80 ? -20.534 0.238 20.759 1.00 72.44 80 GLN A CA 1
ATOM 662 C C . GLN A 1 80 ? -20.894 1.733 20.744 1.00 72.44 80 GLN A C 1
ATOM 664 O O . GLN A 1 80 ? -21.412 2.215 19.741 1.00 72.44 80 GLN A O 1
ATOM 669 N N . GLY A 1 81 ? -20.602 2.475 21.819 1.00 77.38 81 GLY A N 1
ATOM 670 C CA . GLY A 1 81 ? -20.885 3.912 21.903 1.00 77.38 81 GLY A CA 1
ATOM 671 C C . GLY A 1 81 ? -20.077 4.775 20.928 1.00 77.38 81 GLY A C 1
ATOM 672 O O . GLY A 1 81 ? -20.570 5.815 20.506 1.00 77.38 81 GLY A O 1
ATOM 673 N N . ASN A 1 82 ? -18.887 4.320 20.523 1.00 82.06 82 ASN A N 1
ATOM 674 C CA . ASN A 1 82 ? -17.974 5.090 19.672 1.00 82.06 82 ASN A CA 1
ATOM 675 C C . ASN A 1 82 ? -17.772 4.448 18.288 1.00 82.06 82 ASN A C 1
ATOM 677 O O . ASN A 1 82 ? -17.042 4.988 17.462 1.00 82.06 82 ASN A O 1
ATOM 681 N N . PHE A 1 83 ? -18.416 3.310 18.003 1.00 84.06 83 PHE A N 1
ATOM 682 C CA . PHE A 1 83 ? -18.204 2.552 16.765 1.00 84.06 83 PHE A CA 1
ATOM 683 C C . PHE A 1 83 ? -18.395 3.403 15.502 1.00 84.06 83 PHE A C 1
ATOM 685 O O . PHE A 1 83 ? -17.549 3.375 14.615 1.00 84.06 83 PHE A O 1
ATOM 692 N N . ILE A 1 84 ? -19.476 4.191 15.431 1.00 85.31 84 ILE A N 1
ATOM 693 C CA . ILE A 1 84 ? -19.779 5.021 14.253 1.00 85.31 84 ILE A CA 1
ATOM 694 C C . ILE A 1 84 ? -18.695 6.084 14.026 1.00 85.31 84 ILE A C 1
ATOM 696 O O . ILE A 1 84 ? -18.324 6.344 12.885 1.00 85.31 84 ILE A O 1
ATOM 700 N N . GLU A 1 85 ? -18.162 6.674 15.096 1.00 86.25 85 GLU A N 1
ATOM 701 C CA . GLU A 1 85 ? -17.133 7.711 15.008 1.00 86.25 85 GLU A CA 1
ATOM 702 C C . GLU A 1 85 ? -15.797 7.131 14.529 1.00 86.25 85 GLU A C 1
ATOM 704 O O . GLU A 1 85 ? -15.228 7.623 13.554 1.00 86.25 85 GLU A O 1
ATOM 709 N N . TYR A 1 86 ? -15.343 6.029 15.135 1.00 85.38 86 TYR A N 1
ATOM 710 C CA . TYR A 1 86 ? -14.121 5.339 14.710 1.00 85.38 86 TYR A CA 1
ATOM 711 C C . TYR A 1 86 ? -14.246 4.770 13.294 1.00 85.38 86 TYR A C 1
ATOM 713 O O . TYR A 1 86 ? -13.297 4.860 12.518 1.00 85.38 86 TYR A O 1
ATOM 721 N N . PHE A 1 87 ? -15.421 4.249 12.925 1.00 86.81 87 PHE A N 1
ATOM 722 C CA . PHE A 1 87 ? -15.697 3.808 11.559 1.00 86.81 87 PHE A CA 1
ATOM 723 C C . PHE A 1 87 ? -15.584 4.964 10.566 1.00 86.81 87 PHE A C 1
ATOM 725 O O . PHE A 1 87 ? -14.934 4.821 9.535 1.00 86.81 87 PHE A O 1
ATOM 732 N N . ASN A 1 88 ? -16.175 6.119 10.879 1.00 87.69 88 ASN A N 1
ATOM 733 C CA . ASN A 1 88 ? -16.115 7.285 10.004 1.00 87.69 88 ASN A CA 1
ATOM 734 C C . ASN A 1 88 ? -14.680 7.816 9.848 1.00 87.69 88 ASN A C 1
ATOM 736 O O . ASN A 1 88 ? -14.281 8.164 8.737 1.00 87.69 88 ASN A O 1
ATOM 740 N N . ILE A 1 89 ? -13.889 7.833 10.927 1.00 86.00 89 ILE A N 1
ATOM 741 C CA . ILE A 1 89 ? -12.470 8.220 10.880 1.00 86.00 89 ILE A CA 1
ATOM 742 C C . ILE A 1 89 ? -11.683 7.249 9.996 1.00 86.00 89 ILE A C 1
ATOM 744 O O . ILE A 1 89 ? -11.011 7.690 9.065 1.00 86.00 89 ILE A O 1
ATOM 748 N N . ALA A 1 90 ? -11.809 5.943 10.241 1.00 84.88 90 ALA A N 1
ATOM 749 C CA . ALA A 1 90 ? -11.104 4.922 9.473 1.00 84.88 90 ALA A CA 1
ATOM 750 C C . ALA A 1 90 ? -11.503 4.936 7.987 1.00 84.88 90 ALA A C 1
ATOM 752 O O . ALA A 1 90 ? -10.646 4.840 7.112 1.00 84.88 90 ALA A O 1
ATOM 753 N N . LEU A 1 91 ? -12.794 5.115 7.685 1.00 85.38 91 LEU A N 1
ATOM 754 C CA . LEU A 1 91 ? -13.291 5.215 6.313 1.00 85.38 91 LEU A CA 1
ATOM 755 C C . LEU A 1 91 ? -12.773 6.473 5.608 1.00 85.38 91 LEU A C 1
ATOM 757 O O . LEU A 1 91 ? -12.395 6.402 4.440 1.00 85.38 91 LEU A O 1
ATOM 761 N N . THR A 1 92 ? -12.751 7.611 6.304 1.00 86.38 92 THR A N 1
ATOM 762 C CA . THR A 1 92 ? -12.233 8.872 5.753 1.00 86.38 92 THR A CA 1
ATOM 763 C C . THR A 1 92 ? -10.742 8.739 5.450 1.00 86.38 92 THR A C 1
ATOM 765 O O . THR A 1 92 ? -10.337 8.983 4.319 1.00 86.38 92 THR A O 1
ATOM 768 N N . GLN A 1 93 ? -9.952 8.231 6.403 1.00 83.31 93 GLN A N 1
ATOM 769 C CA . GLN A 1 93 ? -8.521 7.965 6.213 1.00 83.31 93 GLN A CA 1
ATOM 770 C C . GLN A 1 93 ? -8.264 7.015 5.040 1.00 83.31 93 GLN A C 1
ATOM 772 O O . GLN A 1 93 ? -7.426 7.292 4.185 1.00 83.31 93 GLN A O 1
ATOM 777 N N . TYR A 1 94 ? -9.029 5.926 4.950 1.00 83.69 94 TYR A N 1
ATOM 778 C CA . TYR A 1 94 ? -8.914 4.983 3.844 1.00 83.69 94 TYR A CA 1
ATOM 779 C C . TYR A 1 94 ? -9.271 5.623 2.493 1.00 83.69 94 TYR A C 1
ATOM 781 O O . TYR A 1 94 ? -8.602 5.383 1.488 1.00 83.69 94 TYR A O 1
ATOM 789 N N . THR A 1 95 ? -10.307 6.462 2.458 1.00 83.56 95 THR A N 1
ATOM 790 C CA . THR A 1 95 ? -10.734 7.160 1.237 1.00 83.56 95 THR A CA 1
ATOM 791 C C . THR A 1 95 ? -9.682 8.170 0.781 1.00 83.56 95 THR A C 1
ATOM 793 O O . THR A 1 95 ? -9.371 8.219 -0.411 1.00 83.56 95 THR A O 1
ATOM 796 N N . ASP A 1 96 ? -9.090 8.919 1.710 1.00 81.31 96 ASP A N 1
ATOM 797 C CA . ASP A 1 96 ? -8.003 9.861 1.431 1.00 81.31 96 ASP A CA 1
ATOM 798 C C . ASP A 1 96 ? -6.759 9.128 0.909 1.00 81.31 96 ASP A C 1
ATOM 800 O O . ASP A 1 96 ? -6.195 9.505 -0.122 1.00 81.31 96 ASP A O 1
ATOM 804 N N . ALA A 1 97 ? -6.387 8.012 1.541 1.00 81.19 97 ALA A N 1
ATOM 805 C CA . ALA A 1 97 ? -5.294 7.166 1.075 1.00 81.19 97 ALA A CA 1
ATOM 806 C C . ALA A 1 97 ? -5.546 6.646 -0.350 1.00 81.19 97 ALA A C 1
ATOM 808 O O . ALA A 1 97 ? -4.652 6.678 -1.202 1.00 81.19 97 ALA A O 1
ATOM 809 N N . LEU A 1 98 ? -6.778 6.219 -0.653 1.00 79.75 98 LEU A N 1
ATOM 810 C CA . LEU A 1 98 ? -7.160 5.793 -1.999 1.00 79.75 98 LEU A CA 1
ATOM 811 C C . LEU A 1 98 ? -7.027 6.914 -3.034 1.00 79.75 98 LEU A C 1
ATOM 813 O O . LEU A 1 98 ? -6.625 6.622 -4.159 1.00 79.75 98 LEU A O 1
ATOM 817 N N . GLN A 1 99 ? -7.293 8.178 -2.691 1.00 77.19 99 GLN A N 1
ATOM 818 C CA . GLN A 1 99 ? -7.078 9.296 -3.623 1.00 77.19 99 GLN A CA 1
ATOM 819 C C . GLN A 1 99 ? -5.605 9.432 -4.042 1.00 77.19 99 GLN A C 1
ATOM 821 O O . GLN A 1 99 ? -5.331 9.813 -5.179 1.00 77.19 99 GLN A O 1
ATOM 826 N N . CYS A 1 100 ? -4.655 9.075 -3.172 1.00 72.19 100 CYS A N 1
ATOM 827 C CA . CYS A 1 100 ? -3.224 9.052 -3.497 1.00 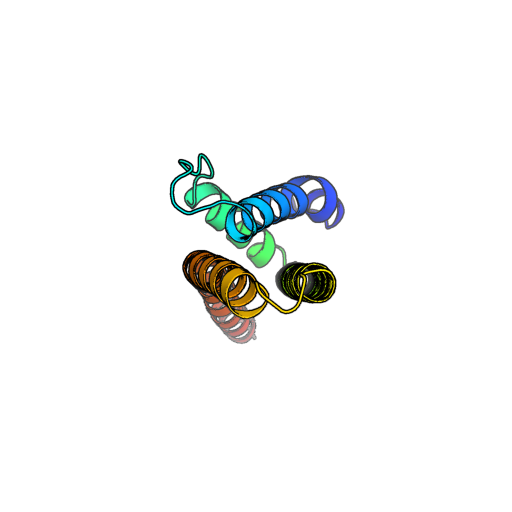72.19 100 CYS A CA 1
ATOM 828 C C . CYS A 1 100 ? -2.801 7.765 -4.218 1.00 72.19 100 CYS A C 1
ATOM 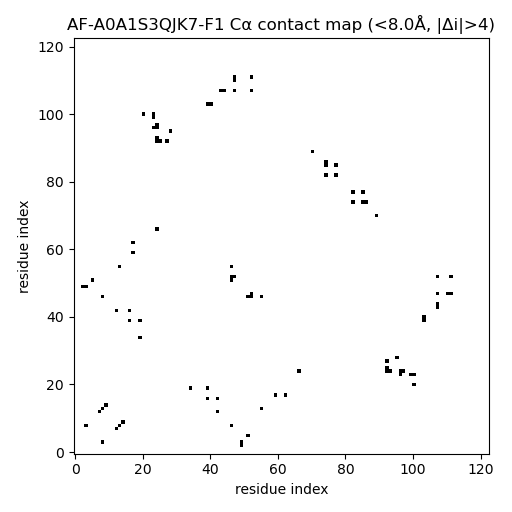830 O O . CYS A 1 100 ? -1.959 7.789 -5.117 1.00 72.19 100 CYS A O 1
ATOM 832 N N . ILE A 1 101 ? -3.389 6.636 -3.830 1.00 74.38 101 ILE A N 1
ATOM 833 C CA . ILE A 1 101 ? -3.027 5.307 -4.320 1.00 74.38 101 ILE A CA 1
ATOM 834 C C . ILE A 1 101 ? -3.596 5.052 -5.727 1.00 74.38 101 ILE A C 1
ATOM 836 O O . ILE A 1 101 ? -2.885 4.549 -6.599 1.00 74.38 101 ILE A O 1
ATOM 840 N N . VAL A 1 102 ? -4.845 5.442 -5.998 1.00 77.69 102 VAL A N 1
ATOM 841 C CA . VAL A 1 102 ? -5.522 5.223 -7.289 1.00 77.69 102 VAL A CA 1
ATOM 842 C C . VAL A 1 102 ? -4.741 5.807 -8.478 1.00 77.69 102 VAL A C 1
ATOM 844 O O . VAL A 1 102 ? -4.575 5.083 -9.456 1.00 77.69 102 VAL A O 1
ATOM 847 N N . PRO A 1 103 ? -4.191 7.036 -8.439 1.00 72.94 103 PRO A N 1
ATOM 848 C CA . PRO A 1 103 ? -3.320 7.546 -9.499 1.00 72.94 103 PRO A CA 1
ATOM 849 C C . PRO A 1 103 ? -2.093 6.667 -9.772 1.00 72.94 103 PRO A C 1
ATOM 851 O O . PRO A 1 103 ? -1.758 6.440 -10.934 1.00 72.94 103 PRO A O 1
ATOM 854 N N . VAL A 1 104 ? -1.458 6.117 -8.730 1.00 70.88 104 VAL A N 1
ATOM 855 C CA . VAL A 1 104 ? -0.308 5.202 -8.862 1.00 70.88 104 VAL A CA 1
ATOM 856 C C . VAL A 1 104 ? -0.737 3.893 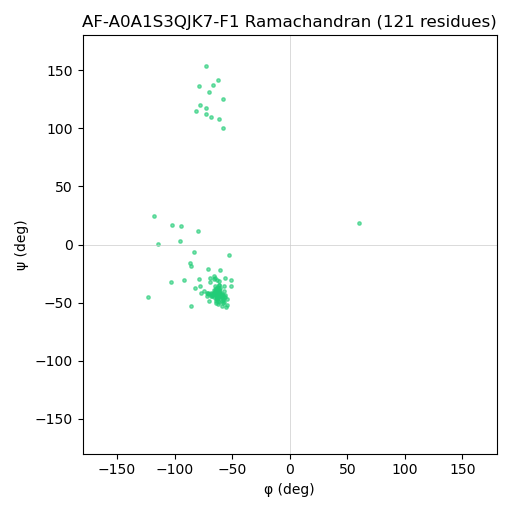-9.537 1.00 70.88 104 VAL A C 1
ATOM 858 O O . VAL A 1 104 ? -0.077 3.425 -10.469 1.00 70.88 104 VAL A O 1
ATOM 861 N N . PHE A 1 105 ? -1.889 3.345 -9.139 1.00 67.81 105 PHE A N 1
ATOM 862 C CA . PHE A 1 105 ? -2.504 2.171 -9.770 1.00 67.81 105 PHE A CA 1
ATOM 863 C C . PHE A 1 105 ? -2.909 2.420 -11.227 1.00 67.81 105 PHE A C 1
ATOM 865 O O . PHE A 1 105 ? -2.627 1.595 -12.093 1.00 67.81 105 PHE A O 1
ATOM 872 N N . ILE A 1 106 ? -3.557 3.549 -11.523 1.00 68.06 106 ILE A N 1
ATOM 873 C CA . ILE A 1 106 ? -3.965 3.922 -12.884 1.00 68.06 106 ILE A CA 1
ATOM 874 C C . ILE A 1 106 ? -2.732 4.066 -13.767 1.00 68.06 106 ILE A C 1
ATOM 876 O O . ILE A 1 106 ? -2.760 3.632 -14.916 1.00 68.06 106 ILE A O 1
ATOM 880 N N . TYR A 1 107 ? -1.640 4.622 -13.239 1.00 64.44 107 TYR A N 1
ATOM 881 C CA . TYR A 1 107 ? -0.386 4.721 -13.974 1.00 64.44 107 TYR A CA 1
ATOM 882 C C . TYR A 1 107 ? 0.171 3.332 -14.315 1.00 64.44 107 TYR A C 1
ATOM 884 O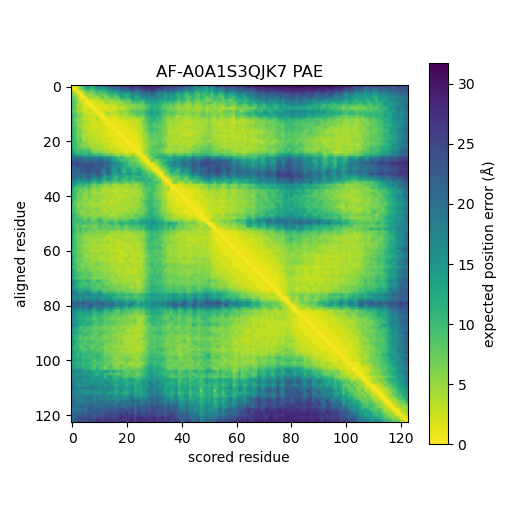 O . TYR A 1 107 ? 0.532 3.089 -15.467 1.00 64.44 107 TYR A O 1
A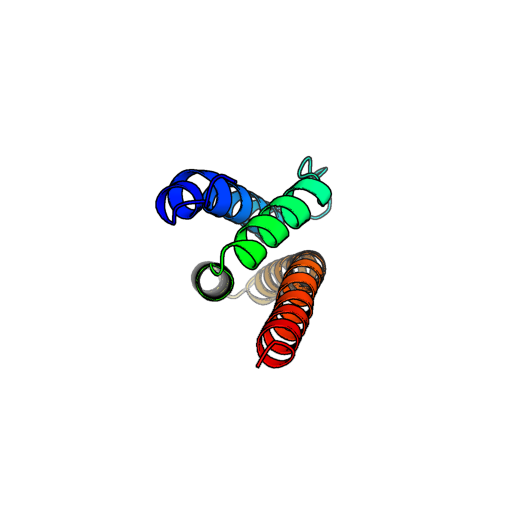TOM 892 N N . MET A 1 108 ? 0.144 2.385 -13.367 1.00 64.62 108 MET A N 1
ATOM 893 C CA . MET A 1 108 ? 0.491 0.982 -13.634 1.00 64.62 108 MET A CA 1
ATOM 894 C C . MET A 1 108 ? -0.386 0.345 -14.706 1.00 64.62 108 MET A C 1
ATOM 896 O O . MET A 1 108 ? 0.141 -0.212 -15.665 1.00 64.62 108 MET A O 1
ATOM 900 N N . VAL A 1 109 ? -1.709 0.420 -14.554 1.00 60.28 109 VAL A N 1
ATOM 901 C CA . VAL A 1 109 ? -2.671 -0.217 -15.465 1.00 60.28 109 VAL A CA 1
ATOM 902 C C . VAL A 1 109 ? -2.591 0.402 -16.864 1.00 60.28 109 VAL A C 1
ATOM 904 O O . VAL A 1 109 ? -2.586 -0.321 -17.858 1.00 60.28 109 VAL A O 1
ATOM 907 N N . CYS A 1 110 ? -2.442 1.727 -16.964 1.00 62.97 110 CYS A N 1
ATOM 908 C CA . CYS A 1 110 ? -2.257 2.416 -18.242 1.00 62.97 110 CYS A CA 1
ATOM 909 C C . CYS A 1 110 ? -0.952 2.015 -18.935 1.00 62.97 110 CYS A C 1
ATOM 911 O O . CYS A 1 110 ? -0.944 1.832 -20.155 1.00 62.97 110 CYS A O 1
ATOM 913 N N . ILE A 1 111 ? 0.153 1.897 -18.190 1.00 60.81 111 ILE A N 1
ATOM 914 C CA . ILE A 1 111 ? 1.425 1.445 -18.765 1.00 60.81 111 ILE A CA 1
ATOM 915 C C . ILE A 1 111 ? 1.326 -0.024 -19.168 1.00 60.81 111 ILE A C 1
ATOM 917 O O . ILE A 1 111 ? 1.744 -0.352 -20.271 1.00 60.81 111 ILE A O 1
ATOM 921 N N . LEU A 1 112 ? 0.727 -0.886 -18.345 1.00 57.91 112 LEU A N 1
ATOM 922 C CA . LEU A 1 112 ? 0.480 -2.290 -18.675 1.00 57.91 112 LEU A CA 1
ATOM 923 C C . LEU A 1 112 ? -0.292 -2.441 -19.987 1.00 57.91 112 LEU A C 1
ATOM 925 O O . LEU A 1 112 ? 0.190 -3.109 -20.896 1.00 57.91 112 LEU A O 1
ATOM 929 N N . MET A 1 113 ? -1.427 -1.751 -20.144 1.00 57.00 113 MET A N 1
ATOM 930 C CA . MET A 1 113 ? -2.204 -1.796 -21.390 1.00 57.00 113 MET A CA 1
ATOM 931 C C . MET A 1 113 ? -1.412 -1.275 -22.602 1.00 57.00 113 MET A C 1
ATOM 933 O O . MET A 1 113 ? -1.561 -1.801 -23.709 1.00 57.00 113 MET A O 1
ATOM 937 N N . LYS A 1 114 ? -0.544 -0.269 -22.414 1.00 56.81 114 LYS A N 1
ATOM 938 C CA . LYS A 1 114 ? 0.348 0.231 -23.475 1.00 56.81 114 LYS A CA 1
ATOM 939 C C . LYS A 1 114 ? 1.477 -0.746 -23.810 1.00 56.81 114 LYS A C 1
ATOM 941 O O . LYS A 1 114 ? 1.746 -0.936 -24.991 1.00 56.81 114 LYS A O 1
ATOM 946 N N . CYS A 1 115 ? 2.105 -1.378 -22.820 1.00 52.75 115 CYS A N 1
ATOM 947 C CA . CYS A 1 115 ? 3.150 -2.386 -23.020 1.00 52.75 115 CYS A CA 1
ATOM 948 C C . CYS A 1 115 ? 2.595 -3.640 -23.702 1.00 52.75 115 CYS A C 1
ATOM 950 O O . CYS A 1 115 ? 3.176 -4.074 -24.692 1.00 52.75 115 CYS A O 1
ATOM 952 N N . SER A 1 116 ? 1.432 -4.148 -23.275 1.00 52.09 116 SER A N 1
ATOM 953 C CA . SER A 1 116 ? 0.765 -5.268 -23.952 1.00 52.09 116 SER A CA 1
ATOM 954 C C . SER A 1 116 ? 0.403 -4.924 -25.402 1.00 52.09 116 SER A C 1
ATOM 956 O O . SER A 1 116 ? 0.559 -5.753 -26.288 1.00 52.09 116 SER A O 1
ATOM 958 N N . SER A 1 117 ? -0.008 -3.683 -25.689 1.00 49.19 117 SER A N 1
ATOM 959 C CA . SER A 1 117 ? -0.264 -3.247 -27.075 1.00 49.19 117 SER A CA 1
ATOM 960 C C . SER A 1 117 ? 1.018 -3.133 -27.918 1.00 49.19 117 SER A C 1
ATOM 962 O O . SER A 1 117 ? 0.978 -3.315 -29.136 1.00 49.19 117 SER A O 1
ATOM 964 N N . PHE A 1 118 ? 2.162 -2.846 -27.288 1.00 47.19 118 PHE A N 1
ATOM 965 C CA . PHE A 1 118 ? 3.460 -2.763 -27.962 1.00 47.19 118 PHE A CA 1
ATOM 966 C C . PHE A 1 118 ? 4.054 -4.152 -28.247 1.00 47.19 118 PHE A C 1
ATOM 968 O O . PHE A 1 118 ? 4.616 -4.348 -29.322 1.00 47.19 118 PHE A O 1
ATOM 975 N N . GLU A 1 119 ? 3.863 -5.132 -27.355 1.00 44.38 119 GLU A N 1
ATOM 976 C CA . GLU A 1 119 ? 4.253 -6.533 -27.600 1.00 44.38 119 GLU A CA 1
ATOM 977 C C . GLU A 1 119 ? 3.447 -7.178 -28.742 1.00 44.38 119 GLU A C 1
ATOM 979 O O . GLU A 1 119 ? 3.993 -7.986 -29.487 1.00 44.38 119 GLU A O 1
ATOM 984 N N . TYR A 1 120 ? 2.195 -6.760 -28.972 1.00 42.09 120 TYR A N 1
ATOM 985 C CA . TYR A 1 120 ? 1.391 -7.217 -30.119 1.00 42.09 120 TYR A CA 1
ATOM 986 C C . TYR A 1 120 ? 1.655 -6.465 -31.436 1.00 42.09 120 TYR A C 1
ATOM 988 O O . TYR A 1 120 ? 1.128 -6.861 -32.472 1.00 42.09 120 TYR A O 1
ATOM 996 N N . SER A 1 121 ? 2.465 -5.401 -31.430 1.00 38.38 121 SER A N 1
ATOM 997 C CA . SER A 1 121 ? 2.826 -4.654 -32.651 1.00 38.38 121 SER A CA 1
ATOM 998 C C . SER A 1 121 ? 4.158 -5.104 -33.267 1.00 38.38 121 SER A C 1
ATOM 1000 O O . SER A 1 121 ? 4.610 -4.513 -34.246 1.00 38.38 121 SER A O 1
ATOM 1002 N N . PHE A 1 122 ? 4.795 -6.132 -32.696 1.00 39.88 122 PHE A N 1
ATOM 1003 C CA . PHE A 1 122 ? 6.067 -6.691 -33.165 1.00 39.88 122 PHE A CA 1
ATOM 1004 C C . PHE A 1 122 ? 5.965 -8.154 -33.616 1.00 39.88 122 PHE A C 1
ATOM 1006 O O . PHE A 1 122 ? 6.980 -8.856 -33.623 1.00 39.88 122 PHE A O 1
ATOM 1013 N N . HIS A 1 123 ? 4.770 -8.602 -34.022 1.00 39.31 123 HIS A N 1
ATOM 1014 C CA . HIS A 1 123 ? 4.605 -9.899 -34.671 1.00 39.31 123 HIS A CA 1
ATOM 1015 C C . HIS A 1 123 ? 3.957 -9.827 -36.051 1.00 39.31 123 HIS A C 1
ATOM 1017 O O . HIS A 1 123 ? 2.966 -9.081 -36.209 1.00 39.31 123 HIS A O 1
#

Nearest PDB structures (foldseek):
  8rz0-assembly3_E  TM=3.671E-01  e=1.675E+00  synthetic construct
  3lhp-assembly2_T  TM=2.923E-01  e=1.869E+00  synthetic construct
  9gag-assembly1_A  TM=2.256E-01  e=2.202E+00  Homo sapiens

Solvent-accessible surface area (backbone atoms only — not comparable to full-atom values): 7074 Å² total; per-residue (Å²): 131,86,76,74,48,72,64,52,38,65,71,56,48,47,54,55,49,49,51,52,49,49,47,43,58,70,53,59,94,82,60,84,73,85,70,56,65,68,54,54,53,52,50,53,50,53,37,46,78,59,73,40,43,66,58,52,51,50,54,50,52,50,49,54,53,51,50,53,53,48,52,55,53,58,55,72,71,45,57,80,93,50,34,69,59,55,49,51,50,52,52,49,45,48,52,55,23,43,68,62,46,48,59,57,50,49,51,51,52,52,47,49,57,50,50,57,55,52,65,66,71,76,114